Protein AF-A0AAV5SV61-F1 (afdb_monomer_lite)

Foldseek 3Di:
DDDCVPPDDDDPPDQKDFCPVHQDDDPLLFDVLSVQQDDDPVSRIDGPVVRVVSSVVQVVVCVVVVGAGPVGD

Organism: NCBI:txid358040

Radius of gyration: 13.55 Å; chains: 1; bounding box: 37×26×30 Å

Structure (mmCIF, N/CA/C/O backbone):
data_AF-A0AAV5SV61-F1
#
_entry.id   AF-A0AAV5SV61-F1
#
loop_
_atom_site.group_PDB
_atom_site.id
_atom_site.type_symbol
_atom_site.label_atom_id
_atom_site.label_alt_id
_atom_site.label_comp_id
_atom_site.label_asym_id
_atom_site.label_entity_id
_atom_site.label_seq_id
_atom_site.pdbx_PDB_ins_code
_atom_site.Cartn_x
_atom_site.Cartn_y
_atom_site.Cartn_z
_atom_site.occupancy
_atom_site.B_iso_or_equiv
_atom_site.auth_seq_id
_atom_site.auth_comp_id
_atom_site.auth_asym_id
_atom_site.auth_atom_id
_atom_site.pdbx_PDB_model_num
ATOM 1 N N . ILE A 1 1 ? -11.189 -4.489 -9.133 1.00 84.38 1 ILE A N 1
ATOM 2 C CA . ILE A 1 1 ? -9.843 -3.919 -9.378 1.00 84.38 1 ILE A CA 1
ATOM 3 C C . ILE A 1 1 ? -9.909 -3.182 -10.706 1.00 84.38 1 ILE A C 1
ATOM 5 O O . ILE A 1 1 ? -10.328 -3.780 -11.691 1.00 84.38 1 ILE A O 1
ATOM 9 N N . SER A 1 2 ? -9.598 -1.891 -10.699 1.00 87.69 2 SER A N 1
ATOM 10 C CA . SER A 1 2 ? -9.706 -0.968 -11.836 1.00 87.69 2 SER A CA 1
ATOM 11 C C . SER A 1 2 ? -8.562 0.050 -11.771 1.00 87.69 2 SER A C 1
ATOM 13 O O . SER A 1 2 ? -7.852 0.075 -10.773 1.00 87.69 2 SER A O 1
ATOM 15 N N . ASP A 1 3 ? -8.404 0.871 -12.812 1.00 85.69 3 ASP A N 1
ATOM 16 C CA . ASP A 1 3 ? -7.289 1.816 -13.005 1.00 85.69 3 ASP A CA 1
ATOM 17 C C . ASP A 1 3 ? -5.906 1.153 -13.157 1.00 85.69 3 ASP A C 1
ATOM 19 O O . ASP A 1 3 ? -5.076 1.096 -12.254 1.00 85.69 3 ASP A O 1
ATOM 23 N N . PHE A 1 4 ? -5.648 0.650 -14.366 1.00 88.62 4 PHE A N 1
ATOM 24 C CA . PHE A 1 4 ? -4.373 0.028 -14.723 1.00 88.62 4 PHE A CA 1
ATOM 25 C C . PHE A 1 4 ? -3.345 1.027 -15.281 1.00 88.62 4 PHE A C 1
ATOM 27 O O . PHE A 1 4 ? -2.330 0.595 -15.831 1.00 88.62 4 PHE A O 1
ATOM 34 N N . GLY A 1 5 ? -3.572 2.343 -15.158 1.00 86.31 5 GLY A N 1
ATOM 35 C CA . GLY A 1 5 ? -2.707 3.375 -15.748 1.00 86.31 5 GLY A CA 1
ATOM 36 C C . GLY A 1 5 ? -1.256 3.331 -15.252 1.00 86.31 5 GLY A C 1
ATOM 37 O O . GLY A 1 5 ? -0.335 3.689 -15.986 1.00 86.31 5 GLY A O 1
ATOM 38 N N . LEU A 1 6 ? -1.044 2.823 -14.034 1.00 84.44 6 LEU A N 1
ATOM 39 C CA . LEU A 1 6 ? 0.276 2.653 -13.414 1.00 84.44 6 LEU A CA 1
ATOM 40 C C . LEU A 1 6 ? 0.751 1.193 -13.364 1.00 84.44 6 LEU A C 1
ATOM 42 O O . LEU A 1 6 ? 1.883 0.918 -12.949 1.00 84.44 6 LEU A O 1
ATOM 46 N N . CYS A 1 7 ? -0.085 0.241 -13.789 1.00 85.50 7 CYS A N 1
ATOM 47 C CA . CYS A 1 7 ? 0.262 -1.171 -13.752 1.00 85.50 7 CYS A CA 1
ATOM 48 C C . CYS A 1 7 ? 1.394 -1.481 -14.733 1.00 85.50 7 CYS A C 1
ATOM 50 O O . CYS A 1 7 ? 1.457 -0.989 -15.859 1.00 85.50 7 CYS A O 1
ATOM 52 N N . LYS A 1 8 ? 2.301 -2.359 -14.311 1.00 84.06 8 LYS A N 1
ATOM 53 C CA . LYS A 1 8 ? 3.473 -2.736 -15.099 1.00 8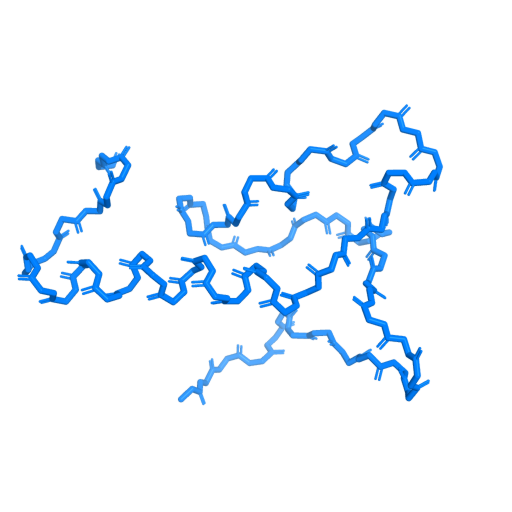4.06 8 LYS A CA 1
ATOM 54 C C . LYS A 1 8 ? 3.455 -4.226 -15.382 1.00 84.06 8 LYS A C 1
ATOM 56 O O . LYS A 1 8 ? 3.474 -5.050 -14.472 1.00 84.06 8 LYS A O 1
ATOM 61 N N . ARG A 1 9 ? 3.480 -4.573 -16.669 1.00 85.19 9 ARG A N 1
ATOM 62 C CA . ARG A 1 9 ? 3.544 -5.967 -17.105 1.00 85.19 9 ARG A CA 1
ATOM 63 C C . ARG A 1 9 ? 4.949 -6.528 -16.922 1.00 85.19 9 ARG A C 1
ATOM 65 O O . ARG A 1 9 ? 5.934 -5.992 -17.436 1.00 85.19 9 ARG A O 1
ATOM 72 N N . LEU A 1 10 ? 5.022 -7.650 -16.225 1.00 84.06 10 LEU A N 1
ATOM 73 C CA . LEU A 1 10 ? 6.248 -8.400 -16.032 1.00 84.06 10 LEU A CA 1
ATOM 74 C C . LEU A 1 10 ? 6.451 -9.387 -17.185 1.00 84.06 10 LEU A C 1
ATOM 76 O O . LEU A 1 10 ? 5.493 -9.963 -17.694 1.00 84.06 10 LEU A O 1
ATOM 80 N N . HIS A 1 11 ? 7.697 -9.567 -17.618 1.00 86.81 11 HIS A N 1
ATOM 81 C CA . HIS A 1 11 ? 8.000 -10.599 -18.611 1.00 86.81 11 HIS A CA 1
ATOM 82 C C . HIS A 1 11 ? 7.929 -11.982 -17.949 1.00 86.81 11 HIS A C 1
ATOM 84 O O . HIS A 1 11 ? 8.283 -12.083 -16.769 1.00 86.81 11 HIS A O 1
ATOM 90 N N . PRO A 1 12 ? 7.541 -13.039 -18.684 1.00 86.06 12 PRO A N 1
ATOM 91 C CA . PRO A 1 12 ? 7.566 -14.404 -18.167 1.00 86.06 12 PRO A CA 1
ATOM 92 C C . PRO A 1 12 ? 8.920 -14.744 -17.529 1.00 86.06 12 PRO A C 1
ATOM 94 O O . PRO A 1 12 ? 9.972 -14.377 -18.054 1.00 86.06 12 PRO A O 1
ATOM 97 N N . GLY A 1 13 ? 8.896 -15.388 -16.360 1.00 85.12 13 GLY A N 1
ATOM 98 C CA . GLY A 1 13 ? 10.102 -15.759 -15.606 1.00 85.12 13 GLY A CA 1
ATOM 99 C C . GLY A 1 13 ? 10.816 -14.606 -14.888 1.00 85.12 13 GLY A C 1
ATOM 100 O O . GLY A 1 13 ? 11.822 -14.831 -14.216 1.00 85.12 13 GLY A O 1
ATOM 101 N N . ARG A 1 14 ? 10.325 -13.363 -14.983 1.00 83.25 14 ARG A N 1
ATOM 102 C CA . ARG A 1 14 ? 10.771 -12.280 -14.098 1.00 83.25 14 ARG A CA 1
ATOM 103 C C . ARG A 1 14 ? 9.847 -12.186 -12.890 1.00 83.25 14 ARG A C 1
ATOM 105 O O . ARG A 1 14 ? 8.651 -12.396 -13.004 1.00 83.25 14 ARG A O 1
ATOM 112 N N . HIS A 1 15 ? 10.418 -11.784 -11.756 1.00 81.69 15 HIS A N 1
ATOM 113 C CA . HIS A 1 15 ? 9.696 -11.504 -10.503 1.00 81.69 15 HIS A CA 1
ATOM 114 C C . HIS A 1 15 ? 9.929 -10.072 -9.999 1.00 81.69 15 HIS A C 1
ATOM 116 O O . HIS A 1 15 ? 9.738 -9.771 -8.826 1.00 81.69 15 HIS A O 1
ATOM 122 N N . SER A 1 16 ? 10.423 -9.187 -10.869 1.00 81.88 16 SER A N 1
ATOM 123 C CA . SER A 1 16 ? 10.836 -7.842 -10.482 1.00 81.88 16 SER A CA 1
ATOM 124 C C . SER A 1 16 ? 10.787 -6.823 -11.619 1.00 81.88 16 SER A C 1
ATOM 126 O O . SER A 1 16 ? 11.094 -7.133 -12.775 1.00 81.88 16 SER A O 1
ATOM 128 N N . LEU A 1 17 ? 10.448 -5.584 -11.269 1.00 79.94 17 LEU A N 1
ATOM 129 C CA . LEU A 1 17 ? 10.322 -4.441 -12.172 1.00 79.94 17 LEU A CA 1
ATOM 130 C C . LEU A 1 17 ? 11.440 -3.431 -11.966 1.00 79.94 17 LEU A C 1
ATOM 132 O O . LEU A 1 17 ? 12.012 -3.357 -10.886 1.00 79.94 17 LEU A O 1
ATOM 136 N N . SER A 1 18 ? 11.723 -2.620 -12.992 1.00 76.75 18 SER A N 1
ATOM 137 C CA . SER A 1 18 ? 12.685 -1.516 -12.882 1.00 76.75 18 SER A CA 1
ATOM 138 C C . SER A 1 18 ? 12.020 -0.185 -12.502 1.00 76.75 18 SER A C 1
ATOM 140 O O . SER A 1 18 ? 10.931 0.124 -12.997 1.00 76.75 18 SER A O 1
ATOM 142 N N . LYS A 1 19 ? 12.717 0.640 -11.710 1.00 70.31 19 LYS A N 1
ATOM 143 C CA . LYS A 1 19 ? 12.341 2.014 -11.320 1.00 70.31 19 LYS A CA 1
ATOM 144 C C . LYS A 1 19 ? 12.795 3.083 -12.327 1.00 70.31 19 LYS A C 1
ATOM 146 O O . LYS A 1 19 ? 12.855 4.254 -11.982 1.00 70.31 19 LYS A O 1
ATOM 151 N N . ARG A 1 20 ? 13.095 2.726 -13.588 1.00 65.56 20 ARG A N 1
ATOM 152 C CA . ARG A 1 20 ? 13.526 3.709 -14.613 1.00 65.56 20 ARG A CA 1
ATOM 153 C C . ARG A 1 20 ? 12.534 4.863 -14.820 1.00 65.56 20 ARG A C 1
ATOM 155 O O . ARG A 1 20 ? 12.953 5.932 -15.227 1.00 65.56 20 ARG A O 1
ATOM 162 N N . SER A 1 21 ? 11.252 4.639 -14.537 1.00 65.06 21 SER A N 1
ATOM 163 C CA . SER A 1 21 ? 10.180 5.635 -14.640 1.00 65.06 21 SER A CA 1
ATOM 164 C C . SER A 1 21 ? 9.856 6.336 -13.310 1.00 65.06 21 SER A C 1
ATOM 166 O O . SER A 1 21 ? 8.797 6.938 -13.205 1.00 65.06 21 SER A O 1
ATOM 168 N N . GLY A 1 22 ? 10.686 6.178 -12.274 1.00 67.94 22 GLY A N 1
ATOM 169 C CA . GLY A 1 22 ? 10.352 6.597 -10.911 1.00 67.94 22 GLY A CA 1
ATOM 170 C C . GLY A 1 22 ? 9.366 5.659 -10.201 1.00 67.94 22 GLY A C 1
ATOM 171 O O . GLY A 1 22 ? 8.922 4.641 -10.752 1.00 67.94 22 GLY A O 1
ATOM 172 N N . VAL A 1 23 ? 9.079 5.995 -8.942 1.00 71.00 23 VAL A N 1
ATOM 173 C CA . VAL A 1 23 ? 7.989 5.404 -8.154 1.00 71.00 23 VAL A CA 1
ATOM 174 C C . VAL A 1 23 ? 6.708 6.136 -8.523 1.00 71.00 23 VAL A C 1
ATOM 176 O O . VAL A 1 23 ? 6.701 7.360 -8.559 1.00 71.00 23 VAL A O 1
ATOM 179 N N . ALA A 1 24 ? 5.652 5.387 -8.815 1.00 76.25 24 ALA A N 1
ATOM 180 C CA . ALA A 1 24 ? 4.329 5.924 -9.083 1.00 76.25 24 ALA A CA 1
ATOM 181 C C . ALA A 1 24 ? 3.318 5.155 -8.232 1.00 76.25 24 ALA A C 1
ATOM 183 O O . ALA A 1 24 ? 3.430 3.933 -8.107 1.00 76.25 24 ALA A O 1
ATOM 184 N N . GLY A 1 25 ? 2.373 5.877 -7.646 1.00 83.94 25 GLY A N 1
ATOM 185 C CA . GLY A 1 25 ? 1.359 5.361 -6.737 1.00 83.94 25 GLY A CA 1
ATOM 186 C C . GLY A 1 25 ? 0.809 6.494 -5.876 1.00 83.94 25 GLY A C 1
ATOM 187 O O . GLY A 1 25 ? 1.249 7.636 -6.001 1.00 83.94 25 GLY A O 1
ATOM 188 N N . THR A 1 26 ? -0.138 6.166 -5.009 1.00 86.69 26 THR A N 1
ATOM 189 C CA . THR A 1 26 ? -0.732 7.125 -4.073 1.00 86.69 26 THR A CA 1
ATOM 190 C C . THR A 1 26 ? 0.079 7.164 -2.783 1.00 86.69 26 THR A C 1
ATOM 192 O O . THR A 1 26 ? 0.299 6.118 -2.169 1.00 86.69 26 THR A O 1
ATOM 195 N N . ASP A 1 27 ? 0.503 8.353 -2.358 1.00 86.50 27 ASP A N 1
ATOM 196 C CA . ASP A 1 27 ? 1.222 8.541 -1.094 1.00 86.50 27 ASP A CA 1
ATOM 197 C C . ASP A 1 27 ? 0.449 7.929 0.087 1.00 86.50 27 ASP A C 1
ATOM 199 O O . ASP A 1 27 ? -0.780 7.944 0.120 1.00 86.50 27 ASP A O 1
ATOM 203 N N . GLY A 1 28 ? 1.175 7.312 1.023 1.00 88.38 28 GLY A N 1
ATOM 204 C CA . GLY A 1 28 ? 0.604 6.535 2.134 1.00 88.38 28 GLY A CA 1
ATOM 205 C C . GLY A 1 28 ? 0.325 5.062 1.804 1.00 88.38 28 GLY A C 1
ATOM 206 O O . GLY A 1 28 ? 0.475 4.209 2.672 1.00 88.38 28 GLY A O 1
ATOM 207 N N . TRP A 1 29 ? 0.053 4.725 0.539 1.00 91.62 29 TRP A N 1
ATOM 208 C CA . TRP A 1 29 ? -0.320 3.361 0.115 1.00 91.62 29 TRP A CA 1
ATOM 209 C C . TRP A 1 29 ? 0.813 2.593 -0.570 1.00 91.62 29 TRP A C 1
ATOM 211 O O . TRP A 1 29 ? 0.655 1.428 -0.943 1.00 91.62 29 TRP A O 1
ATOM 221 N N . ILE A 1 30 ? 1.959 3.243 -0.765 1.00 90.00 30 ILE A N 1
ATOM 222 C CA . ILE A 1 30 ? 3.122 2.686 -1.454 1.00 90.00 30 ILE A CA 1
ATOM 223 C C . ILE A 1 30 ? 4.000 1.916 -0.465 1.00 90.00 30 ILE A C 1
ATOM 225 O O . ILE A 1 30 ? 4.434 2.454 0.552 1.00 90.00 30 ILE A O 1
ATOM 229 N N . ALA A 1 31 ? 4.346 0.678 -0.819 1.00 89.31 31 ALA A N 1
ATOM 230 C CA . ALA A 1 31 ? 5.255 -0.140 -0.026 1.00 89.31 31 ALA A CA 1
ATOM 231 C C . ALA A 1 31 ? 6.645 0.522 0.136 1.00 89.31 31 ALA A C 1
ATOM 233 O O . ALA A 1 31 ? 7.198 1.071 -0.826 1.00 89.31 31 ALA A O 1
ATOM 234 N N . PRO A 1 32 ? 7.273 0.456 1.321 1.00 86.31 32 PRO A N 1
ATOM 235 C CA . PRO A 1 32 ? 8.517 1.177 1.607 1.00 86.31 32 PRO A CA 1
ATOM 236 C C . PRO A 1 32 ? 9.702 0.744 0.726 1.00 86.31 32 PRO A C 1
ATOM 238 O O . PRO A 1 32 ? 10.587 1.544 0.414 1.00 86.31 32 PRO A O 1
ATOM 241 N N . GLU A 1 33 ? 9.747 -0.508 0.277 1.00 83.19 33 GLU A N 1
ATOM 242 C CA . GLU A 1 33 ? 10.743 -1.014 -0.672 1.00 83.19 33 GLU A CA 1
ATOM 243 C C . GLU A 1 33 ? 10.605 -0.393 -2.070 1.00 83.19 33 GLU A C 1
ATOM 245 O O . GLU A 1 33 ? 11.601 -0.246 -2.797 1.00 83.19 33 GLU A O 1
ATOM 250 N N . 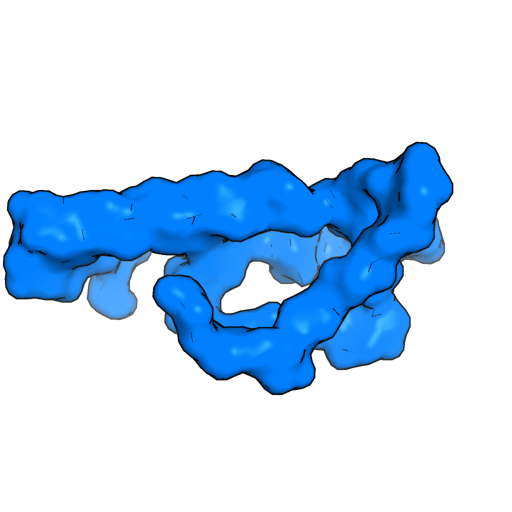ALA A 1 34 ? 9.402 0.057 -2.437 1.00 82.06 34 ALA A N 1
ATOM 251 C CA . ALA A 1 34 ? 9.190 0.852 -3.638 1.00 82.06 34 ALA A CA 1
ATOM 252 C C . ALA A 1 34 ? 9.914 2.201 -3.512 1.00 82.06 34 ALA A C 1
ATOM 254 O O . ALA A 1 34 ? 10.499 2.663 -4.487 1.00 82.06 34 ALA A O 1
ATOM 255 N N . LEU A 1 35 ? 10.014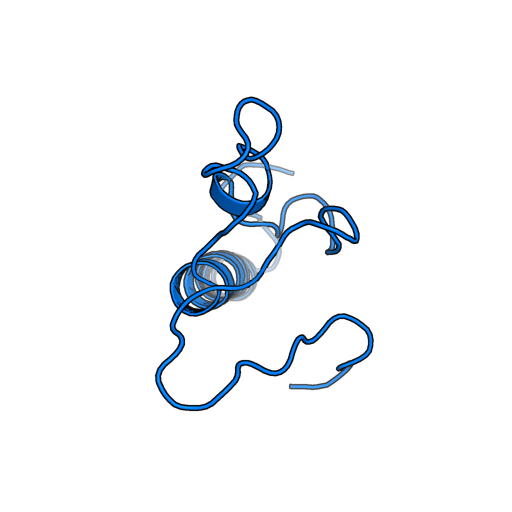 2.771 -2.309 1.00 80.00 35 LEU A N 1
ATOM 256 C CA . LEU A 1 35 ? 10.662 4.063 -2.053 1.00 80.00 35 LEU A CA 1
ATOM 257 C C . LEU A 1 35 ? 12.195 3.956 -1.905 1.00 80.00 35 LEU A C 1
ATOM 259 O O . LEU A 1 35 ? 12.929 4.788 -2.434 1.00 80.00 35 LEU A O 1
ATOM 263 N N . LYS A 1 36 ? 12.716 2.881 -1.293 1.00 69.81 36 LYS A N 1
ATOM 264 C CA . LYS A 1 36 ? 14.148 2.692 -0.927 1.00 69.81 36 LYS A CA 1
ATOM 265 C C . LYS A 1 36 ? 15.151 2.463 -2.093 1.00 69.81 36 LYS A C 1
ATOM 267 O O . LYS A 1 36 ? 16.193 1.844 -1.914 1.00 69.81 36 LYS A O 1
ATOM 272 N N . GLY A 1 37 ? 14.869 2.926 -3.315 1.00 57.88 37 GLY A N 1
ATOM 273 C CA . GLY A 1 37 ? 15.579 2.510 -4.544 1.00 57.88 37 GLY A CA 1
ATOM 274 C C . GLY A 1 37 ? 16.704 3.389 -5.099 1.00 57.88 37 GLY A C 1
ATOM 275 O O . GLY A 1 37 ? 17.231 3.036 -6.149 1.00 57.88 37 GLY A O 1
ATOM 276 N N . GLN A 1 38 ? 17.060 4.516 -4.481 1.00 53.72 38 GLN A N 1
ATOM 277 C CA . GLN A 1 38 ? 17.882 5.534 -5.163 1.00 53.72 38 GLN A CA 1
ATOM 278 C C . GLN A 1 38 ? 19.410 5.320 -5.105 1.00 53.72 38 GLN A C 1
ATOM 280 O O . GLN A 1 38 ? 20.136 6.030 -5.790 1.00 53.72 38 GLN A O 1
ATOM 285 N N . SER A 1 39 ? 19.934 4.355 -4.338 1.00 51.78 39 SER A N 1
ATOM 286 C CA . SER A 1 39 ? 21.365 4.348 -3.977 1.00 51.78 39 SER A CA 1
ATOM 287 C C . SER A 1 39 ? 22.304 3.437 -4.789 1.00 51.78 39 SER A C 1
ATOM 289 O O . SER A 1 39 ? 23.507 3.660 -4.733 1.00 51.78 39 SER A O 1
ATOM 291 N N . THR A 1 40 ? 21.841 2.457 -5.585 1.00 48.75 40 THR A N 1
ATOM 292 C CA . THR A 1 40 ? 22.733 1.699 -6.503 1.00 48.75 40 THR A CA 1
ATOM 293 C C . THR A 1 40 ? 22.011 1.168 -7.751 1.00 48.75 40 THR A C 1
ATOM 295 O O . THR A 1 40 ? 20.805 0.935 -7.742 1.00 48.75 40 THR A O 1
ATOM 298 N N . VAL A 1 41 ? 22.750 0.887 -8.832 1.00 52.22 41 VAL A N 1
ATOM 299 C CA . VAL A 1 41 ? 22.227 0.341 -10.108 1.00 52.22 41 VAL A CA 1
ATOM 300 C C . VAL A 1 41 ? 21.484 -1.003 -9.937 1.00 52.22 41 VAL A C 1
ATOM 302 O O . VAL A 1 41 ? 20.589 -1.318 -10.724 1.00 52.22 41 VAL A O 1
ATOM 305 N N . ARG A 1 42 ? 21.784 -1.777 -8.878 1.00 50.69 42 ARG A N 1
ATOM 306 C CA . ARG A 1 42 ? 21.030 -2.989 -8.487 1.00 50.69 42 ARG A CA 1
ATOM 307 C C . ARG A 1 42 ? 19.779 -2.688 -7.647 1.00 50.69 42 ARG A C 1
ATOM 309 O O . ARG A 1 42 ? 18.836 -3.471 -7.701 1.00 50.69 42 ARG A O 1
ATOM 316 N N . SER A 1 43 ? 19.731 -1.547 -6.956 1.00 56.16 43 SER A N 1
ATOM 317 C CA . SER A 1 43 ? 18.575 -1.048 -6.183 1.00 56.16 43 SER A CA 1
ATOM 318 C C . SER A 1 43 ? 17.435 -0.515 -7.057 1.00 56.16 43 SER A C 1
ATOM 320 O O . SER A 1 43 ? 16.328 -0.279 -6.573 1.00 56.16 43 SER A O 1
ATOM 322 N N . ASN A 1 44 ? 17.670 -0.356 -8.364 1.00 61.22 44 ASN A N 1
ATOM 323 C CA . ASN A 1 44 ? 16.671 0.150 -9.303 1.00 61.22 44 ASN A CA 1
ATOM 324 C C . ASN A 1 44 ? 15.626 -0.906 -9.700 1.00 61.22 44 ASN A C 1
ATOM 326 O O . ASN A 1 44 ? 14.924 -0.735 -10.697 1.00 61.22 44 ASN A O 1
ATOM 330 N N . ARG A 1 45 ? 15.555 -2.025 -8.970 1.00 68.44 45 ARG A N 1
ATOM 331 C CA . ARG A 1 45 ? 14.669 -3.153 -9.229 1.00 68.44 45 ARG A CA 1
ATOM 332 C C . ARG A 1 45 ? 13.967 -3.572 -7.939 1.00 68.44 45 ARG A C 1
ATOM 334 O O . ARG A 1 45 ? 14.631 -3.810 -6.941 1.00 68.44 45 ARG A O 1
ATOM 341 N N . PHE A 1 46 ? 12.645 -3.682 -7.974 1.00 72.88 46 PHE A N 1
ATOM 342 C CA . PHE A 1 46 ? 11.829 -4.130 -6.840 1.00 72.88 46 PHE A CA 1
ATOM 343 C C . PHE A 1 46 ? 10.958 -5.313 -7.253 1.00 72.88 46 PHE A C 1
ATOM 345 O O . PHE A 1 46 ? 10.636 -5.472 -8.435 1.00 72.88 46 PHE A O 1
ATOM 352 N N . GLN A 1 47 ? 10.595 -6.156 -6.292 1.00 76.50 47 GLN A N 1
ATOM 353 C CA . GLN A 1 47 ? 9.589 -7.191 -6.507 1.00 76.50 47 GLN A CA 1
ATOM 354 C C . GLN A 1 47 ? 8.210 -6.546 -6.442 1.00 76.50 47 GLN A C 1
ATOM 356 O O . GLN A 1 47 ? 7.925 -5.836 -5.492 1.00 76.50 47 GLN A O 1
ATOM 361 N N . SER A 1 48 ? 7.370 -6.770 -7.448 1.00 74.75 48 SER A N 1
ATOM 362 C CA . SER A 1 48 ? 6.041 -6.144 -7.501 1.00 74.75 48 SER A CA 1
ATOM 363 C C . SER A 1 48 ? 5.036 -6.830 -6.598 1.00 74.75 48 SER A C 1
ATOM 365 O O . SER A 1 48 ? 4.305 -6.157 -5.889 1.00 74.75 48 SER A O 1
ATOM 367 N N . PHE A 1 49 ? 5.054 -8.165 -6.581 1.00 81.25 49 PHE A N 1
ATOM 368 C CA . PHE A 1 49 ? 4.064 -8.953 -5.852 1.00 81.25 49 PHE A CA 1
ATOM 369 C C . PHE A 1 49 ? 4.004 -8.626 -4.347 1.00 81.25 49 PHE A C 1
ATOM 371 O O . PHE A 1 49 ? 2.898 -8.460 -3.843 1.00 81.25 49 PHE A O 1
ATOM 378 N N . PRO A 1 50 ? 5.131 -8.464 -3.619 1.00 86.75 50 PRO A N 1
ATOM 379 C CA . PRO A 1 50 ? 5.081 -8.056 -2.213 1.00 86.75 50 PRO A CA 1
ATOM 380 C C . PRO A 1 50 ? 4.491 -6.657 -1.995 1.00 86.75 50 PRO A C 1
ATOM 382 O O . PRO A 1 50 ? 3.839 -6.426 -0.982 1.00 86.75 50 PRO A O 1
ATOM 385 N N . MET A 1 51 ? 4.661 -5.741 -2.953 1.00 86.75 51 MET A N 1
ATOM 386 C CA . MET A 1 51 ? 4.144 -4.378 -2.822 1.00 86.75 51 MET A CA 1
ATOM 387 C C . MET A 1 51 ? 2.624 -4.336 -2.939 1.00 86.75 51 MET A C 1
ATOM 389 O O . MET A 1 51 ? 1.975 -3.658 -2.150 1.00 86.75 51 MET A O 1
ATOM 393 N N . ASP A 1 52 ? 2.057 -5.096 -3.880 1.00 89.38 52 ASP A N 1
ATOM 394 C CA . ASP A 1 52 ? 0.602 -5.199 -4.024 1.00 89.38 52 ASP A CA 1
ATOM 395 C C . ASP A 1 52 ? -0.028 -5.798 -2.750 1.00 89.38 52 ASP A C 1
ATOM 397 O O . ASP A 1 52 ? -1.103 -5.374 -2.331 1.00 89.38 52 ASP A O 1
ATOM 401 N N . ILE A 1 53 ? 0.667 -6.737 -2.089 1.00 93.31 53 ILE A N 1
ATO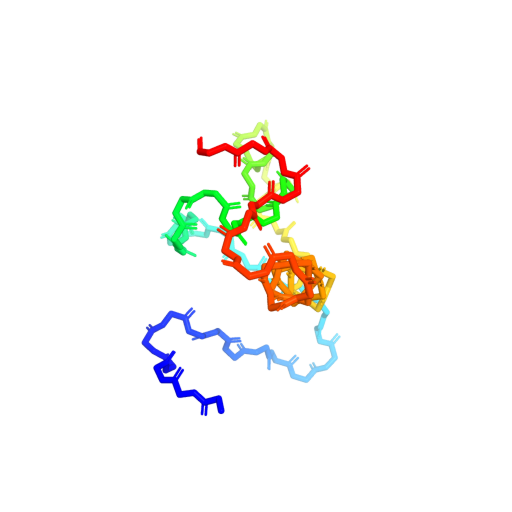M 402 C CA . ILE A 1 53 ? 0.243 -7.318 -0.802 1.00 93.31 53 ILE A CA 1
ATOM 403 C C . ILE A 1 53 ? 0.277 -6.273 0.318 1.00 93.31 53 ILE A C 1
ATOM 405 O O . ILE A 1 53 ? -0.647 -6.230 1.128 1.00 93.31 53 ILE A O 1
ATOM 409 N N . PHE A 1 54 ? 1.307 -5.425 0.369 1.00 93.69 54 PHE A N 1
ATOM 410 C CA . PHE A 1 54 ? 1.381 -4.338 1.347 1.00 93.69 54 PHE A CA 1
ATOM 411 C C . PHE A 1 54 ? 0.204 -3.369 1.193 1.00 93.69 54 PHE A C 1
ATOM 413 O O . PHE A 1 54 ? -0.529 -3.138 2.155 1.00 93.69 54 PHE A O 1
ATOM 420 N N . SER A 1 55 ? -0.022 -2.860 -0.022 1.00 92.56 55 SER A N 1
ATOM 421 C CA . SER A 1 55 ? -1.128 -1.936 -0.297 1.00 92.56 55 SER A CA 1
ATOM 422 C C . SER A 1 55 ? -2.480 -2.583 0.007 1.00 92.56 55 SER A C 1
ATOM 424 O O . SER A 1 55 ? -3.356 -1.948 0.591 1.00 92.56 55 SER A O 1
ATOM 426 N N . LEU A 1 56 ? -2.639 -3.869 -0.322 1.00 94.69 56 LEU A N 1
ATOM 427 C CA . LEU A 1 56 ? -3.826 -4.639 0.030 1.00 94.69 56 LEU A CA 1
ATOM 428 C C . LEU A 1 56 ? -4.012 -4.736 1.552 1.00 94.69 56 LEU A C 1
ATOM 430 O O . LEU A 1 56 ? -5.128 -4.562 2.029 1.00 94.69 56 LEU A O 1
ATOM 434 N N . GLY A 1 57 ? -2.943 -4.955 2.321 1.00 96.31 57 GLY A N 1
ATOM 435 C CA . GLY A 1 57 ? -2.976 -4.952 3.787 1.00 96.31 57 GLY A CA 1
ATOM 436 C C . GLY A 1 57 ? -3.443 -3.617 4.373 1.00 96.31 57 GLY A C 1
ATOM 437 O O . GLY A 1 57 ? -4.291 -3.610 5.268 1.00 96.31 57 GLY A O 1
ATOM 438 N N . CYS A 1 58 ? -2.972 -2.493 3.821 1.00 95.50 58 CYS A N 1
ATOM 439 C CA . CYS A 1 58 ? -3.476 -1.169 4.193 1.00 95.50 58 CYS A CA 1
ATOM 440 C C . CYS A 1 58 ? -4.975 -1.031 3.899 1.00 95.50 58 CYS A C 1
ATOM 442 O O . CYS A 1 58 ? -5.715 -0.523 4.738 1.00 95.5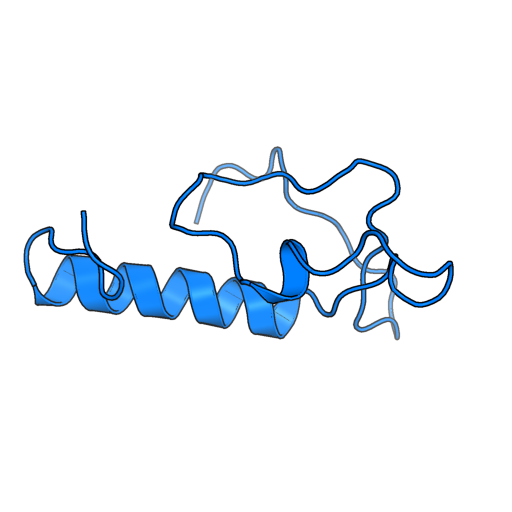0 58 CYS A O 1
ATOM 444 N N . ILE A 1 59 ? -5.443 -1.521 2.743 1.00 95.00 59 ILE A N 1
ATOM 445 C CA . ILE A 1 59 ? -6.867 -1.470 2.370 1.00 95.00 59 ILE A CA 1
ATOM 446 C C . ILE A 1 59 ? -7.706 -2.338 3.311 1.00 95.00 59 ILE A C 1
ATOM 448 O O . ILE A 1 59 ? -8.769 -1.907 3.751 1.00 95.00 59 ILE A O 1
ATOM 452 N N . PHE A 1 60 ? -7.231 -3.538 3.660 1.00 97.12 60 PHE A N 1
ATOM 453 C CA . PHE A 1 60 ? -7.901 -4.394 4.640 1.00 97.12 60 PHE A CA 1
ATOM 454 C C . PHE A 1 60 ? -8.082 -3.673 5.975 1.00 97.12 60 PHE A C 1
ATOM 456 O O . PHE A 1 60 ? -9.187 -3.665 6.512 1.00 97.12 60 PHE A O 1
ATOM 463 N N . TYR A 1 61 ? -7.026 -3.041 6.490 1.00 96.69 61 TYR A N 1
ATOM 464 C CA . TYR A 1 61 ? -7.109 -2.279 7.735 1.00 96.69 61 TYR A CA 1
ATOM 465 C C . TYR A 1 61 ? -8.084 -1.103 7.617 1.00 96.69 61 TYR A C 1
ATOM 467 O O . TYR A 1 61 ? -8.939 -0.937 8.482 1.00 96.69 61 TYR A O 1
ATOM 475 N N . TYR A 1 62 ? -8.012 -0.341 6.525 1.00 96.06 62 TYR A N 1
ATOM 476 C CA . TYR A 1 62 ? -8.903 0.790 6.264 1.00 96.06 62 TYR A CA 1
ATOM 477 C C . TYR A 1 62 ? -10.380 0.396 6.275 1.00 96.06 62 TYR A C 1
ATOM 479 O O . TYR A 1 62 ? -11.197 1.055 6.911 1.00 96.06 62 TYR A O 1
ATOM 487 N N . VAL A 1 63 ? -10.720 -0.720 5.626 1.00 96.75 63 VAL A N 1
ATOM 488 C CA . VAL A 1 63 ? -12.095 -1.237 5.604 1.00 96.75 63 VAL A CA 1
ATOM 489 C C . VAL A 1 63 ? -12.532 -1.716 6.991 1.00 96.75 63 VAL A C 1
ATOM 491 O O . VAL A 1 63 ? -13.653 -1.436 7.399 1.00 96.75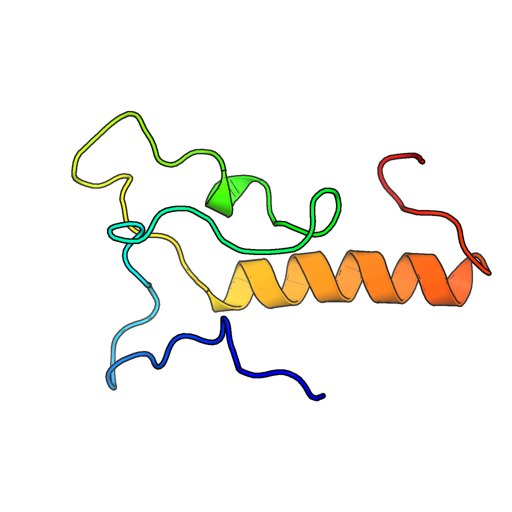 63 VAL A O 1
ATOM 494 N N . LEU A 1 64 ? -11.663 -2.420 7.725 1.00 96.94 64 LEU A N 1
ATOM 495 C CA . LEU A 1 64 ? -11.992 -2.965 9.051 1.00 96.94 64 LEU A CA 1
ATOM 496 C C . LEU A 1 64 ? -12.069 -1.905 10.156 1.00 96.94 64 LEU A C 1
ATOM 498 O O . LEU A 1 64 ? -12.707 -2.145 11.176 1.00 96.94 64 LEU A O 1
ATOM 502 N N . THR A 1 65 ? -11.408 -0.764 9.973 1.00 96.31 65 THR A N 1
ATOM 503 C CA . THR A 1 65 ? -11.390 0.352 10.934 1.00 96.31 65 THR A CA 1
ATOM 504 C C . THR A 1 65 ? -12.276 1.519 10.516 1.00 96.31 65 THR A C 1
ATOM 506 O O . THR A 1 65 ? -12.221 2.574 11.136 1.00 96.31 65 THR A O 1
ATOM 509 N N . GLU A 1 66 ? -13.087 1.334 9.471 1.00 94.75 66 GLU A N 1
ATOM 510 C CA . GLU A 1 66 ? -14.019 2.346 8.960 1.00 94.75 66 GLU A CA 1
ATOM 511 C C . GLU A 1 66 ? -13.346 3.677 8.578 1.00 94.75 66 GLU A C 1
ATOM 513 O O . GLU A 1 66 ? -13.962 4.740 8.647 1.00 94.75 66 GLU A O 1
ATOM 518 N N . GLY A 1 67 ? -12.091 3.623 8.122 1.00 93.06 67 GLY A N 1
ATOM 519 C CA . GLY A 1 67 ? -11.413 4.778 7.537 1.00 93.06 67 GLY A CA 1
ATOM 520 C C . GLY A 1 67 ? -10.020 5.093 8.075 1.00 93.06 67 GLY A C 1
ATOM 521 O O . GLY A 1 67 ? -9.363 5.966 7.515 1.00 93.06 67 GLY A O 1
ATOM 522 N N . SER A 1 68 ? -9.535 4.407 9.111 1.00 94.12 68 SER A N 1
ATOM 523 C CA . SER A 1 68 ? -8.180 4.646 9.622 1.00 94.12 68 SER A CA 1
ATOM 524 C C . SER A 1 68 ? -7.121 3.951 8.768 1.00 94.12 68 SER A C 1
ATOM 526 O O . SER A 1 68 ? -7.338 2.874 8.217 1.00 94.12 68 SER A O 1
ATOM 528 N N . HIS A 1 69 ? -5.932 4.535 8.673 1.00 95.50 69 HIS A N 1
ATOM 529 C CA . HIS A 1 69 ? -4.804 3.926 7.974 1.00 95.50 69 HIS A CA 1
ATOM 530 C C . HIS A 1 69 ? -3.775 3.378 8.989 1.00 95.50 69 HIS A C 1
ATOM 532 O O . HIS A 1 69 ? -3.497 4.025 10.001 1.00 95.50 69 HIS A O 1
ATOM 538 N N . PRO A 1 70 ? -3.198 2.173 8.775 1.00 92.56 70 PRO A N 1
ATOM 539 C CA . PRO A 1 70 ? -2.418 1.471 9.806 1.00 92.56 70 PRO A CA 1
ATOM 540 C C . PRO A 1 70 ? -1.121 2.183 10.211 1.00 92.56 70 PRO A C 1
ATOM 542 O O . PRO A 1 70 ? -0.528 1.847 11.234 1.00 92.56 70 PRO A O 1
ATOM 545 N N . TYR A 1 71 ? -0.674 3.153 9.413 1.00 92.50 71 TYR A N 1
ATOM 546 C CA . TYR A 1 71 ? 0.526 3.951 9.667 1.00 92.50 71 TYR A CA 1
ATOM 547 C C . TYR A 1 71 ? 0.218 5.404 10.073 1.00 92.50 71 TYR A C 1
ATOM 549 O O . TYR A 1 71 ? 1.122 6.235 10.044 1.00 92.50 71 TYR A O 1
ATOM 557 N N . GLY A 1 72 ? -1.023 5.697 10.474 1.00 86.00 72 GLY A N 1
ATOM 558 C CA . GLY A 1 72 ? -1.502 7.049 10.786 1.00 86.00 72 GLY A CA 1
ATOM 559 C C . GLY A 1 72 ? -2.263 7.690 9.625 1.00 86.00 72 GLY A C 1
ATOM 560 O O . GLY A 1 72 ? -2.418 7.052 8.586 1.00 86.00 72 GLY A O 1
ATOM 561 N N . GLU A 1 73 ? -2.731 8.923 9.845 1.00 60.16 73 GLU A N 1
ATOM 562 C CA . GLU A 1 73 ? -3.491 9.760 8.893 1.00 60.16 73 GLU A CA 1
ATOM 563 C C . GLU A 1 73 ? -2.617 10.353 7.779 1.00 60.16 73 GLU A C 1
ATOM 565 O O . GLU A 1 73 ? -1.543 10.917 8.105 1.00 60.16 73 GLU A O 1
#

Sequence (73 aa):
ISDFGLCKRLHPGRHSLSKRSGVAGTDGWIAPEALKGQSTVRSNRFQSFPMDIFSLGCIFYYVLTEGSHPYGE

Secondary structure (DSSP, 8-state):
----TT--PPPTT---EE-TT---S-TTSS-HHHHS-SS-TTTTEE-HHHHHHHHHHHHHHHHHTTS--TT--

pLDDT: mean 81.78, std 12.97, range [48.75, 97.12]

InterPro domains:
  IPR000719 Protein kinase domain [PF00069] (1-66)
  IPR000719 Protein kinase domain [PS50011] (1-73)
  IPR011009 Protein kinase-like domain superfamily [SSF56112] (1-71)
  IPR045133 Serine/threonine-protein kinase/endoribonuclease IRE1/2-like [PTHR13954] (1-73)